Protein AF-A0A836RID8-F1 (afdb_monomer)

Mean predicted aligned error: 11.5 Å

Foldseek 3Di:
DCVVVVVVVVVVVVVVVVVVVVPPDDPPDDDDDDDDDFPDDPDFACDPPCVVDDGTDPDDPDTD

Secondary structure (DSSP, 8-state):
--HHHHHHHHHHHHHHHHHHHTT------------------SS--PPTT-TT--S-----SS--

Structure (mmCIF, N/CA/C/O backbone):
data_AF-A0A836RID8-F1
#
_entry.id   AF-A0A836RID8-F1
#
loop_
_atom_site.group_PDB
_atom_site.id
_atom_site.type_symbol
_atom_site.label_atom_id
_atom_site.label_alt_id
_atom_site.label_comp_id
_atom_site.label_asym_id
_atom_site.label_entity_id
_atom_site.label_seq_id
_atom_site.pdbx_PDB_ins_code
_atom_site.Cartn_x
_atom_site.Cartn_y
_atom_site.Cartn_z
_atom_site.occupancy
_atom_site.B_iso_or_equiv
_atom_site.auth_seq_id
_atom_site.auth_comp_id
_atom_site.auth_asym_id
_atom_site.auth_atom_id
_atom_site.pdbx_PDB_model_num
ATOM 1 N N . MET A 1 1 ? 47.823 0.379 -60.531 1.00 48.16 1 MET A N 1
ATOM 2 C CA . MET A 1 1 ? 47.458 1.463 -59.585 1.00 48.16 1 MET A CA 1
ATOM 3 C C . MET A 1 1 ? 45.936 1.618 -59.352 1.00 48.16 1 MET A C 1
ATOM 5 O O . MET A 1 1 ? 45.526 2.629 -58.804 1.00 48.16 1 MET A O 1
ATOM 9 N N . LEU A 1 2 ? 45.083 0.630 -59.698 1.00 52.84 2 LEU A N 1
ATOM 10 C CA . LEU A 1 2 ? 43.634 0.639 -59.380 1.00 52.84 2 LEU A CA 1
ATOM 11 C C . LEU A 1 2 ? 43.253 -0.210 -58.142 1.00 52.84 2 LEU A C 1
ATOM 13 O O . LEU A 1 2 ? 42.153 -0.057 -57.618 1.00 52.84 2 LEU A O 1
ATOM 17 N N . SER A 1 3 ? 44.155 -1.065 -57.638 1.00 54.91 3 SER A N 1
ATOM 18 C CA . SER A 1 3 ? 43.868 -2.001 -56.530 1.00 54.91 3 SER A CA 1
ATOM 19 C C . SER A 1 3 ? 43.735 -1.316 -55.155 1.00 54.91 3 SER A C 1
ATOM 21 O O . SER A 1 3 ? 42.893 -1.704 -54.348 1.00 54.91 3 SER A O 1
ATOM 23 N N . LEU A 1 4 ? 44.463 -0.215 -54.904 1.00 57.12 4 LEU A N 1
ATOM 24 C CA . LEU A 1 4 ? 44.371 0.515 -53.626 1.00 57.12 4 LEU A CA 1
ATOM 25 C C . LEU A 1 4 ? 43.008 1.207 -53.422 1.00 57.12 4 LEU A C 1
ATOM 27 O O . LEU A 1 4 ? 42.541 1.322 -52.289 1.00 57.12 4 LEU A O 1
ATOM 31 N N . ARG A 1 5 ? 42.335 1.624 -54.507 1.00 59.75 5 ARG A N 1
ATOM 32 C CA . ARG A 1 5 ? 41.021 2.297 -54.444 1.00 59.75 5 ARG A CA 1
ATOM 33 C C . ARG A 1 5 ? 39.890 1.340 -54.041 1.00 59.75 5 ARG A C 1
ATOM 35 O O . ARG A 1 5 ? 38.977 1.742 -53.325 1.00 59.75 5 ARG A O 1
ATOM 42 N N . GLY A 1 6 ? 39.963 0.072 -54.457 1.00 60.94 6 GLY A N 1
ATOM 43 C CA . GLY A 1 6 ? 38.980 -0.960 -54.103 1.00 60.94 6 GLY A CA 1
ATOM 44 C C . GLY A 1 6 ? 39.122 -1.462 -52.664 1.00 60.94 6 GLY A C 1
ATOM 45 O O . GLY A 1 6 ? 38.114 -1.659 -51.982 1.00 60.94 6 GLY A O 1
ATOM 46 N N . SER A 1 7 ? 4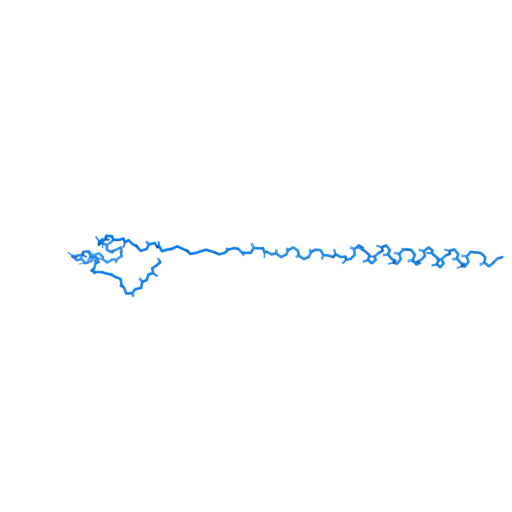0.360 -1.608 -52.183 1.00 68.06 7 SER A N 1
ATOM 47 C CA . SER A 1 7 ? 40.647 -2.029 -50.806 1.00 68.06 7 SER A CA 1
ATOM 48 C C . SER A 1 7 ? 40.250 -0.966 -49.783 1.00 68.06 7 SER A C 1
ATOM 50 O O . SER A 1 7 ? 39.623 -1.299 -48.782 1.00 68.06 7 SER A O 1
ATOM 52 N N . CYS A 1 8 ? 40.497 0.316 -50.070 1.00 68.75 8 CYS A N 1
ATOM 53 C CA . CYS A 1 8 ? 40.102 1.412 -49.182 1.00 68.75 8 CYS A CA 1
ATOM 54 C C . CYS A 1 8 ? 38.570 1.515 -49.040 1.00 68.75 8 CYS A C 1
ATOM 56 O O . CYS A 1 8 ? 38.055 1.619 -47.930 1.00 68.75 8 CYS A O 1
ATOM 58 N N . ARG A 1 9 ? 37.816 1.351 -50.141 1.00 80.44 9 ARG A N 1
ATOM 59 C CA . ARG A 1 9 ? 36.340 1.340 -50.114 1.00 80.44 9 ARG A CA 1
ATOM 60 C C . ARG A 1 9 ? 35.774 0.193 -49.276 1.00 80.44 9 ARG A C 1
ATOM 62 O O . ARG A 1 9 ? 34.803 0.388 -48.556 1.00 80.44 9 ARG A O 1
ATOM 69 N N . ARG A 1 10 ? 36.366 -1.002 -49.363 1.00 79.38 10 ARG A N 1
ATOM 70 C CA . ARG A 1 10 ? 35.930 -2.172 -48.581 1.00 79.38 10 ARG A CA 1
ATOM 71 C C . ARG A 1 10 ? 36.217 -1.997 -47.094 1.00 79.38 10 ARG A C 1
ATOM 73 O O . ARG A 1 10 ? 35.347 -2.289 -46.287 1.00 79.38 10 ARG A O 1
ATOM 80 N N . VAL A 1 11 ? 37.387 -1.466 -46.747 1.00 84.75 11 VAL A N 1
ATOM 81 C CA . VAL A 1 11 ? 37.751 -1.163 -45.356 1.00 84.75 11 VAL A CA 1
ATOM 82 C C . VAL A 1 11 ? 36.802 -0.121 -44.769 1.00 84.75 11 VAL A C 1
ATOM 84 O O . VAL A 1 11 ? 36.266 -0.343 -43.692 1.00 84.75 11 VAL A O 1
ATOM 87 N N . ILE A 1 12 ? 36.508 0.956 -45.503 1.00 86.44 12 ILE A N 1
ATOM 88 C CA . ILE A 1 12 ? 35.557 1.987 -45.064 1.00 86.44 12 ILE A CA 1
ATOM 89 C C . ILE A 1 12 ? 34.156 1.398 -44.855 1.00 86.44 12 ILE A C 1
ATOM 91 O O . ILE A 1 12 ? 33.533 1.669 -43.836 1.00 86.44 12 ILE A O 1
ATOM 95 N N . LEU A 1 13 ? 33.670 0.558 -45.775 1.00 87.06 13 LEU A N 1
ATOM 96 C CA . LEU A 1 13 ? 32.360 -0.086 -45.632 1.00 87.06 13 LEU A CA 1
ATOM 97 C C . LEU A 1 13 ? 32.304 -1.028 -44.424 1.00 87.06 13 LEU A C 1
ATOM 99 O O . LEU A 1 13 ? 31.325 -1.006 -43.686 1.00 87.06 13 LEU A O 1
ATOM 103 N N . VAL A 1 14 ? 33.356 -1.813 -44.187 1.00 87.69 14 VAL A N 1
ATOM 104 C CA . VAL A 1 14 ? 33.445 -2.689 -43.009 1.00 87.69 14 VAL A CA 1
ATOM 105 C C . VAL A 1 14 ? 33.468 -1.863 -41.722 1.00 87.69 14 VAL A C 1
ATOM 107 O O . VAL A 1 14 ? 32.727 -2.170 -40.792 1.00 87.69 14 VAL A O 1
ATOM 110 N N . TRP A 1 15 ? 34.238 -0.775 -41.682 1.00 84.25 15 TRP A N 1
ATOM 111 C CA . TRP A 1 15 ? 34.272 0.136 -40.537 1.00 84.25 15 TRP A CA 1
ATOM 112 C C . TRP A 1 15 ? 32.926 0.818 -40.276 1.00 84.25 15 TRP A C 1
ATOM 114 O O . TRP A 1 15 ? 32.517 0.928 -39.123 1.00 84.25 15 TRP A O 1
ATOM 124 N N . LEU A 1 16 ? 32.209 1.219 -41.329 1.00 85.12 16 LEU A N 1
ATOM 125 C CA . LEU A 1 16 ? 30.876 1.811 -41.208 1.00 85.12 16 LEU A CA 1
ATOM 126 C C . LEU A 1 16 ? 29.855 0.822 -40.636 1.00 85.12 16 LEU A C 1
ATOM 128 O O . LEU A 1 16 ? 29.060 1.205 -39.779 1.00 85.12 16 LEU A O 1
ATOM 132 N N . VAL A 1 17 ? 29.897 -0.443 -41.063 1.00 86.25 17 VAL A N 1
ATOM 133 C CA . VAL A 1 17 ? 29.005 -1.499 -40.555 1.00 86.25 17 VAL A CA 1
ATOM 134 C C . VAL A 1 17 ? 29.318 -1.832 -39.093 1.00 86.25 17 VAL A C 1
ATOM 136 O O . VAL A 1 17 ? 28.412 -1.910 -38.269 1.00 86.25 17 VAL A 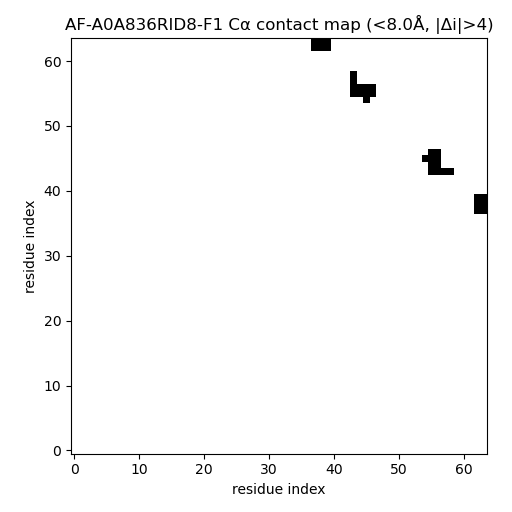O 1
ATOM 139 N N . VA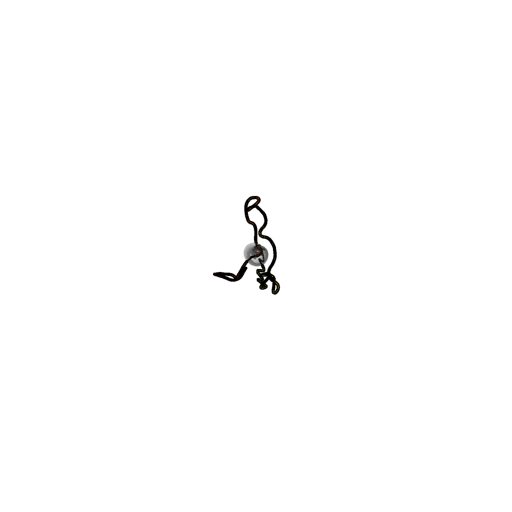L A 1 18 ? 30.597 -1.965 -38.732 1.00 84.69 18 VAL A N 1
ATOM 140 C CA . VAL A 1 18 ? 31.006 -2.241 -37.343 1.00 84.69 18 VAL A CA 1
ATOM 141 C C . VAL A 1 18 ? 30.607 -1.095 -36.406 1.00 84.69 18 VAL A C 1
ATOM 143 O O . VAL A 1 18 ? 30.096 -1.345 -35.316 1.00 84.69 18 VAL A O 1
ATOM 146 N N . ALA A 1 19 ? 30.760 0.159 -36.842 1.00 82.00 19 ALA A N 1
ATOM 147 C CA . ALA A 1 19 ? 30.360 1.326 -36.058 1.00 82.00 19 ALA A CA 1
ATOM 148 C C . ALA A 1 19 ? 28.838 1.411 -35.832 1.00 82.00 19 ALA A C 1
ATOM 150 O O . ALA A 1 19 ? 28.404 1.866 -34.775 1.00 82.00 19 ALA A O 1
ATOM 151 N N . SER A 1 20 ? 28.018 0.948 -36.783 1.00 76.00 20 SER A N 1
ATOM 152 C CA . SER A 1 20 ? 26.554 0.977 -36.642 1.00 76.00 20 SER A CA 1
ATOM 153 C C . SER A 1 20 ? 26.020 -0.096 -35.686 1.00 76.00 20 SER A C 1
ATOM 155 O O . SER A 1 20 ? 25.038 0.159 -34.991 1.00 76.00 20 SER A O 1
ATOM 157 N N . LEU A 1 21 ? 26.684 -1.252 -35.563 1.00 70.81 21 LEU A N 1
ATOM 158 C CA . LEU A 1 21 ? 26.310 -2.277 -34.576 1.00 70.81 21 LEU A CA 1
ATOM 159 C C . LEU A 1 21 ? 26.618 -1.858 -33.126 1.00 70.81 21 LEU A C 1
ATOM 161 O O . L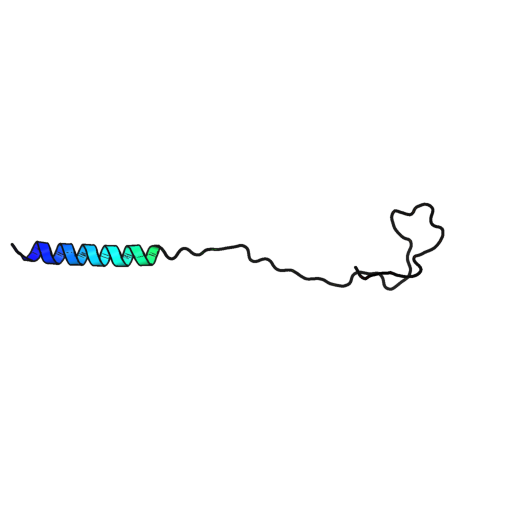EU A 1 21 ? 25.926 -2.290 -32.207 1.00 70.81 21 LEU A O 1
ATOM 165 N N . ALA A 1 22 ? 27.614 -0.995 -32.909 1.00 68.31 22 ALA A N 1
ATOM 166 C CA . ALA A 1 22 ? 27.971 -0.494 -31.578 1.00 68.31 22 ALA A CA 1
ATOM 167 C C . ALA A 1 22 ? 26.980 0.552 -31.023 1.00 68.31 22 ALA A C 1
ATOM 169 O O . ALA A 1 22 ? 27.001 0.848 -29.831 1.00 68.31 22 ALA A O 1
ATOM 170 N N . ALA A 1 23 ? 26.104 1.105 -31.870 1.00 64.44 23 ALA A N 1
ATOM 171 C CA . ALA A 1 23 ? 25.161 2.161 -31.503 1.00 64.44 23 ALA A CA 1
ATOM 172 C C . ALA A 1 23 ? 23.829 1.646 -30.921 1.00 64.44 23 ALA A C 1
ATOM 174 O O . ALA A 1 23 ? 22.933 2.447 -30.647 1.00 64.44 23 ALA A O 1
ATOM 175 N N . VAL A 1 24 ? 23.671 0.332 -30.711 1.00 67.31 24 VAL A N 1
ATOM 176 C CA . VAL A 1 24 ? 22.474 -0.238 -30.070 1.00 67.31 24 VAL A CA 1
ATOM 177 C C . VAL A 1 24 ? 22.534 0.027 -28.561 1.00 67.31 24 VAL A C 1
ATOM 179 O O . VAL A 1 24 ? 22.887 -0.832 -27.756 1.00 67.31 24 VAL A O 1
ATOM 182 N N . GLY A 1 25 ? 22.231 1.266 -28.174 1.00 68.12 25 GLY A N 1
ATOM 183 C CA . GLY A 1 25 ? 22.155 1.687 -26.782 1.00 68.12 25 GLY A CA 1
ATOM 184 C C . GLY A 1 25 ? 21.026 0.962 -26.050 1.00 68.12 25 GLY A C 1
ATOM 185 O O . GLY A 1 25 ? 19.862 1.038 -26.442 1.00 68.12 25 GLY A O 1
ATOM 186 N N . HIS A 1 26 ? 21.358 0.274 -24.959 1.00 70.00 26 HIS A N 1
ATOM 187 C CA . HIS A 1 26 ? 20.360 -0.250 -24.035 1.00 70.00 26 HIS A CA 1
ATOM 188 C C . HIS A 1 26 ? 19.806 0.913 -23.207 1.00 70.00 26 HIS A C 1
ATOM 190 O O . HIS A 1 26 ? 20.472 1.419 -22.304 1.00 70.00 26 HIS A O 1
ATOM 196 N N . ALA A 1 27 ? 18.576 1.337 -23.496 1.00 70.00 27 ALA A N 1
ATOM 197 C CA . ALA A 1 27 ? 17.826 2.211 -22.603 1.00 70.00 27 ALA A CA 1
ATOM 198 C C . ALA A 1 27 ? 17.419 1.404 -21.359 1.00 70.00 27 ALA A C 1
ATOM 200 O O . ALA A 1 27 ? 16.315 0.862 -21.275 1.00 70.00 27 ALA A O 1
ATOM 201 N N . ALA A 1 28 ? 18.337 1.277 -20.400 1.00 77.69 28 ALA A N 1
ATOM 202 C CA . ALA A 1 28 ? 18.068 0.689 -19.094 1.00 77.69 28 ALA A CA 1
ATOM 203 C C . ALA A 1 28 ? 17.245 1.680 -18.255 1.00 77.69 28 ALA A C 1
ATOM 205 O O . ALA A 1 28 ? 17.750 2.359 -17.366 1.00 77.69 28 ALA A O 1
ATOM 206 N N . GLY A 1 29 ? 15.965 1.812 -18.604 1.00 85.38 29 GLY A N 1
ATOM 207 C CA . GLY A 1 29 ? 14.995 2.547 -17.804 1.00 85.38 29 GLY A CA 1
ATOM 208 C C . GLY A 1 29 ? 14.691 1.824 -16.493 1.00 85.38 29 GLY A C 1
ATOM 209 O O . GLY A 1 29 ? 14.880 0.610 -16.368 1.00 85.38 29 GLY A O 1
ATOM 210 N N . TRP A 1 30 ? 14.174 2.568 -15.518 1.00 88.56 30 TRP A N 1
ATOM 211 C CA . TRP A 1 30 ? 13.729 1.999 -14.251 1.00 88.56 30 TRP A CA 1
ATOM 212 C C . TRP A 1 30 ? 12.594 0.997 -14.472 1.00 88.56 30 TRP A C 1
ATOM 214 O O . TRP A 1 30 ? 11.623 1.269 -15.180 1.00 88.56 30 TRP A O 1
ATOM 224 N N . LYS A 1 31 ? 12.706 -0.167 -13.832 1.00 88.62 31 LYS A N 1
ATOM 225 C CA . LYS A 1 31 ? 11.612 -1.133 -13.717 1.00 88.62 31 LYS A CA 1
ATOM 226 C C . LYS A 1 31 ? 10.902 -0.870 -12.391 1.00 88.62 31 LYS A C 1
ATOM 228 O O . LYS A 1 31 ? 11.431 -1.208 -11.339 1.00 88.62 31 LYS A O 1
ATOM 233 N N . ALA A 1 32 ? 9.732 -0.237 -12.440 1.00 92.81 32 ALA A N 1
ATOM 234 C CA . ALA A 1 32 ? 8.903 -0.014 -11.259 1.00 92.81 32 ALA A CA 1
ATOM 235 C C . ALA A 1 32 ? 7.908 -1.171 -11.083 1.00 92.81 32 ALA A C 1
ATOM 237 O O . ALA A 1 32 ? 7.218 -1.544 -12.031 1.00 92.81 32 ALA A O 1
ATOM 238 N N . GLY A 1 33 ? 7.837 -1.724 -9.872 1.00 94.94 33 GLY A N 1
ATOM 239 C CA . GLY A 1 33 ? 6.814 -2.683 -9.461 1.00 94.94 33 GLY A CA 1
ATOM 240 C C . GLY A 1 33 ? 5.915 -2.062 -8.397 1.00 94.94 33 GLY A C 1
ATOM 241 O O . GLY A 1 33 ? 6.406 -1.369 -7.508 1.00 94.94 33 GLY A O 1
ATOM 242 N N . VAL A 1 34 ? 4.609 -2.304 -8.488 1.00 96.50 34 VAL A N 1
ATOM 243 C CA . VAL A 1 34 ? 3.618 -1.835 -7.511 1.00 96.50 34 VAL A CA 1
ATOM 244 C C . VAL A 1 34 ? 2.769 -3.006 -7.035 1.00 96.50 34 VAL A C 1
ATOM 246 O O . VAL A 1 34 ? 2.440 -3.900 -7.812 1.00 96.50 34 VAL A O 1
ATOM 249 N N . ALA A 1 35 ? 2.412 -2.992 -5.756 1.00 96.62 35 ALA A N 1
ATOM 250 C CA . ALA A 1 35 ? 1.497 -3.948 -5.153 1.00 96.62 35 ALA A CA 1
ATOM 251 C C . ALA A 1 35 ? 0.664 -3.244 -4.076 1.00 96.62 35 ALA A C 1
ATOM 253 O O . ALA A 1 35 ? 1.113 -2.266 -3.476 1.00 96.62 35 ALA A O 1
ATOM 254 N N . LYS A 1 36 ? -0.545 -3.754 -3.832 1.00 96.56 36 LYS A N 1
ATOM 255 C CA . LYS A 1 36 ? -1.433 -3.315 -2.753 1.00 96.56 36 LYS A CA 1
ATOM 256 C C . LYS A 1 36 ? -1.941 -4.543 -2.004 1.00 96.56 36 LYS A C 1
ATOM 258 O O . LYS A 1 36 ? -2.219 -5.570 -2.616 1.00 96.56 36 LYS A O 1
ATOM 263 N N . VAL A 1 37 ? -2.104 -4.401 -0.694 1.00 97.44 37 VAL A N 1
ATOM 264 C CA . VAL A 1 37 ? -2.826 -5.345 0.160 1.00 97.44 37 VAL A CA 1
ATOM 265 C C . VAL A 1 37 ? -3.749 -4.555 1.083 1.00 97.44 37 VAL A C 1
ATOM 267 O O . VAL A 1 37 ? -3.442 -3.413 1.417 1.00 97.44 37 VAL A O 1
ATOM 270 N N . LEU A 1 38 ? -4.884 -5.149 1.445 1.00 97.06 38 LEU A N 1
A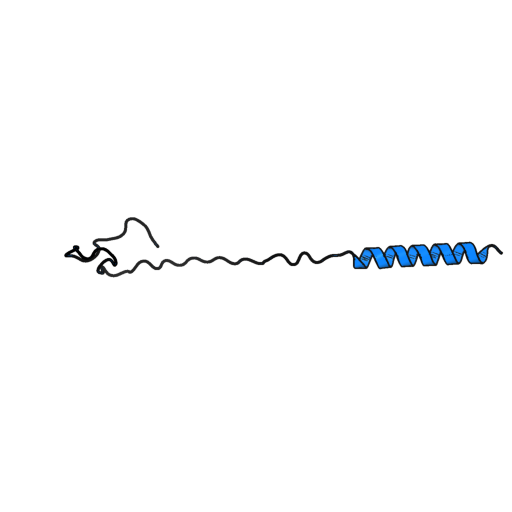TOM 271 C CA . LEU A 1 38 ? -5.812 -4.581 2.417 1.00 97.06 38 LEU A CA 1
ATOM 272 C C . LEU A 1 38 ? -5.187 -4.684 3.809 1.00 97.06 38 LEU A C 1
ATOM 274 O O . LEU A 1 38 ? -4.832 -5.778 4.248 1.00 97.06 38 LEU A O 1
ATOM 278 N N . ILE A 1 39 ? -5.052 -3.551 4.491 1.00 96.38 39 ILE A N 1
ATOM 279 C CA . ILE A 1 39 ? -4.442 -3.456 5.826 1.00 96.38 39 ILE A CA 1
ATOM 280 C C . ILE A 1 39 ? -5.429 -2.985 6.893 1.00 96.38 39 ILE A C 1
ATOM 282 O O . ILE A 1 39 ? -5.045 -2.773 8.043 1.00 96.38 39 ILE A O 1
ATOM 286 N N . THR A 1 40 ? -6.695 -2.785 6.525 1.00 96.50 40 THR A N 1
ATOM 287 C CA . THR A 1 40 ? -7.706 -2.338 7.482 1.00 96.50 40 THR A CA 1
ATOM 288 C C . THR A 1 40 ? -7.897 -3.383 8.589 1.00 96.50 40 THR A C 1
ATOM 290 O O . THR A 1 40 ? -8.163 -4.543 8.265 1.00 96.50 40 THR A O 1
ATOM 293 N N . PRO A 1 41 ? -7.795 -3.001 9.880 1.00 94.88 41 PRO A N 1
ATOM 294 C CA . PRO A 1 41 ? -8.008 -3.922 10.992 1.00 94.88 41 PRO A CA 1
ATOM 295 C C . PRO A 1 41 ? -9.384 -4.594 10.934 1.00 94.88 41 PRO A C 1
ATOM 297 O O . PRO A 1 41 ? -10.376 -3.960 10.573 1.00 94.88 41 PRO A O 1
ATOM 300 N N . THR A 1 42 ? -9.439 -5.876 11.300 1.00 94.56 42 THR A N 1
ATOM 301 C CA . THR A 1 42 ? -10.691 -6.649 11.353 1.00 94.56 42 THR A CA 1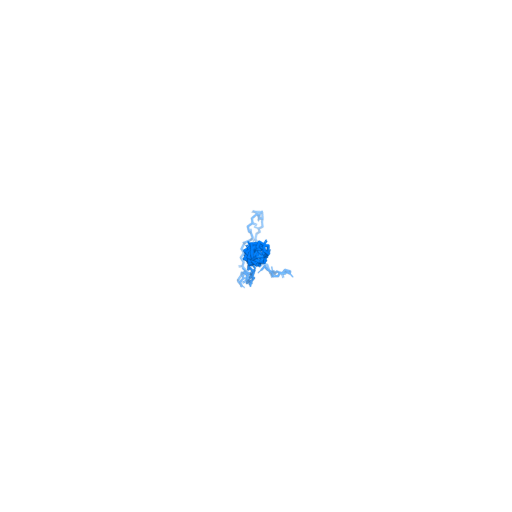
ATOM 302 C C . THR A 1 42 ? -11.481 -6.382 12.625 1.00 94.56 42 THR A C 1
ATOM 304 O O . THR A 1 42 ? -12.706 -6.415 12.602 1.00 94.56 42 THR A O 1
ATOM 307 N N . GLU A 1 43 ? -10.780 -6.091 13.718 1.00 95.12 43 GLU A N 1
ATOM 308 C CA . GLU A 1 43 ? -11.375 -5.785 15.013 1.00 95.12 43 GLU A CA 1
ATOM 309 C C . GLU A 1 43 ? -11.496 -4.275 15.219 1.00 95.12 43 GLU A C 1
ATOM 311 O O . GLU A 1 43 ? -10.617 -3.492 14.839 1.00 95.12 43 GLU A O 1
ATOM 316 N N . SER A 1 44 ? -12.570 -3.858 15.886 1.00 95.06 44 SER A N 1
ATOM 317 C CA . SER A 1 44 ? -12.758 -2.470 16.302 1.00 95.06 44 SER A CA 1
ATOM 318 C C . SER A 1 44 ? -11.670 -2.041 17.287 1.00 95.06 44 SER A C 1
ATOM 320 O O . SER A 1 44 ? -11.524 -2.607 18.368 1.00 95.06 44 SER A O 1
ATOM 322 N N . MET A 1 45 ? -10.938 -0.978 16.948 1.00 94.88 45 MET A N 1
ATOM 323 C CA . MET A 1 45 ? -9.863 -0.429 17.782 1.00 94.88 45 MET A CA 1
ATOM 324 C C . MET A 1 45 ? -9.965 1.090 17.956 1.00 94.88 45 MET A C 1
ATOM 326 O O . MET A 1 45 ? -10.694 1.778 17.235 1.00 94.88 45 MET A O 1
ATOM 330 N N . TRP A 1 46 ? -9.244 1.628 18.941 1.00 95.31 46 TRP A N 1
ATOM 331 C CA . TRP A 1 46 ? -9.135 3.070 19.166 1.00 95.31 46 TRP A CA 1
ATOM 332 C C . TRP A 1 46 ? -8.417 3.750 18.000 1.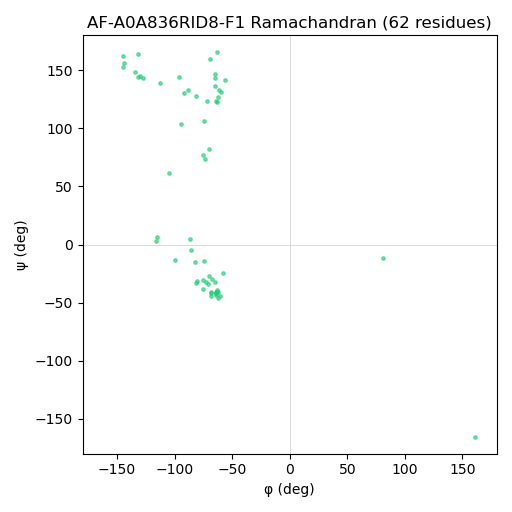00 95.31 46 TRP A C 1
ATOM 334 O O . TRP A 1 46 ? -7.392 3.270 17.522 1.00 95.31 46 TRP A O 1
ATOM 344 N N . MET A 1 47 ? -8.947 4.888 17.554 1.00 93.75 47 MET A N 1
ATOM 345 C CA . MET A 1 47 ? -8.340 5.649 16.463 1.00 93.75 47 MET A CA 1
ATOM 346 C C . MET A 1 47 ? -7.189 6.505 16.988 1.00 93.75 47 MET A C 1
ATOM 348 O O . MET A 1 47 ? -7.367 7.288 17.925 1.00 93.75 47 MET A O 1
ATOM 352 N N . SER A 1 48 ? -6.019 6.392 16.359 1.00 92.62 48 SER A N 1
ATOM 353 C CA . SER A 1 48 ? -4.893 7.282 16.634 1.00 92.62 48 SER A CA 1
ATOM 354 C C . SER A 1 48 ? -5.232 8.723 16.227 1.00 92.62 48 SER A C 1
ATOM 356 O O . SER A 1 48 ? -5.997 8.961 15.296 1.00 92.62 48 SER A O 1
ATOM 358 N N . GLY A 1 49 ? -4.705 9.705 16.962 1.00 95.25 49 GLY A N 1
ATOM 359 C CA . GLY A 1 49 ? -4.934 11.132 16.689 1.00 95.25 49 GLY A CA 1
ATOM 360 C C . GLY A 1 49 ? -6.256 11.711 17.217 1.00 95.25 49 GLY A C 1
ATOM 361 O O . GLY A 1 49 ? -6.381 12.928 17.307 1.00 95.25 49 GLY A O 1
ATOM 362 N N . TYR A 1 50 ? -7.208 10.882 17.659 1.00 93.50 50 TYR A N 1
ATOM 363 C CA . TYR A 1 50 ? -8.498 11.325 18.209 1.00 93.50 50 TYR A CA 1
ATOM 364 C C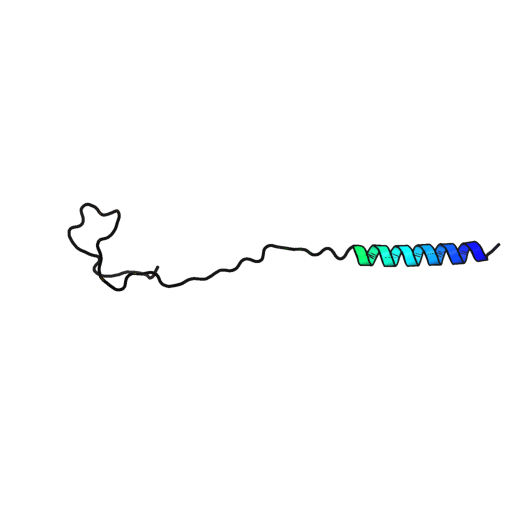 . TYR A 1 50 ? -8.548 11.193 19.741 1.00 93.50 50 TYR A C 1
ATOM 366 O O . TYR A 1 50 ? -9.370 10.464 20.291 1.00 93.50 50 TYR A O 1
ATOM 374 N N . ALA A 1 51 ? -7.665 11.913 20.443 1.00 89.81 51 ALA A N 1
ATOM 375 C CA . ALA A 1 51 ? -7.452 11.791 21.896 1.00 89.81 51 ALA A CA 1
ATOM 376 C C . ALA A 1 51 ? -8.702 12.031 22.771 1.00 89.81 51 ALA A C 1
ATOM 378 O O . ALA A 1 51 ? -8.784 11.545 23.898 1.00 89.81 51 ALA A O 1
ATOM 379 N N . SER A 1 52 ? -9.683 12.783 22.272 1.00 94.88 52 SER A N 1
ATOM 380 C CA . SER A 1 52 ? -10.938 13.047 22.981 1.00 94.88 52 SER A CA 1
ATOM 381 C C . SER A 1 52 ? -11.974 11.931 22.833 1.00 94.88 52 SER A C 1
ATOM 383 O O . SER A 1 52 ? -12.944 11.904 23.596 1.00 94.88 52 SER A O 1
ATOM 385 N N . ARG A 1 53 ? -11.794 11.010 21.877 1.00 94.62 53 ARG A N 1
ATOM 386 C CA . ARG A 1 53 ? -12.765 9.953 21.596 1.00 94.62 53 ARG A CA 1
ATOM 387 C C . ARG A 1 53 ? -12.875 9.007 22.788 1.00 94.62 53 ARG A C 1
ATOM 389 O O . ARG A 1 53 ? -11.892 8.733 23.470 1.00 94.62 53 ARG A O 1
ATOM 396 N N . LYS A 1 54 ? -14.092 8.522 23.046 1.00 96.06 54 LYS A N 1
ATOM 397 C CA . LYS A 1 54 ? -14.423 7.662 24.197 1.00 96.06 54 LYS A CA 1
ATOM 398 C C . LYS A 1 54 ? -14.867 6.251 23.802 1.00 96.06 54 LYS A C 1
ATOM 400 O O . LYS A 1 54 ? -15.243 5.478 24.675 1.00 96.06 54 LYS A O 1
ATOM 405 N N . SER A 1 55 ? -14.788 5.909 22.518 1.00 96.06 55 SER A N 1
ATOM 406 C CA . SER A 1 55 ? -15.104 4.579 21.995 1.00 96.06 55 SER A CA 1
ATOM 407 C C . SER A 1 55 ? -14.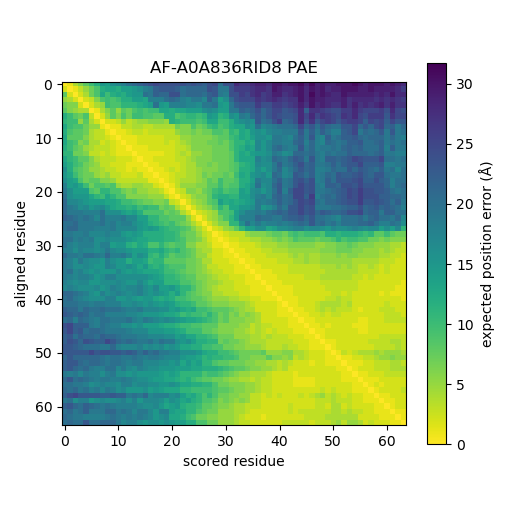183 4.165 20.830 1.00 96.06 55 SER A C 1
ATOM 409 O O . SER A 1 55 ? -13.636 5.035 20.137 1.00 96.06 55 SER A O 1
ATOM 411 N N . PRO A 1 56 ? -14.013 2.848 20.587 1.00 96.12 56 PRO A N 1
ATOM 412 C CA . PRO A 1 56 ? -13.368 2.298 19.388 1.00 96.12 56 PRO A CA 1
ATOM 413 C C . PRO A 1 56 ? -14.110 2.625 18.084 1.00 96.12 56 PRO A C 1
ATOM 415 O O . PRO A 1 56 ? -15.254 3.071 18.095 1.00 96.12 56 PRO A O 1
ATOM 418 N N . ALA A 1 57 ? -13.465 2.425 16.930 1.00 95.25 57 ALA A N 1
ATOM 419 C CA . ALA A 1 57 ? -14.088 2.582 15.611 1.00 95.25 57 ALA A CA 1
ATOM 420 C C . ALA A 1 57 ? -15.288 1.639 15.428 1.00 95.25 57 ALA A C 1
ATOM 422 O O . ALA A 1 57 ? -15.181 0.443 15.680 1.00 95.25 57 ALA A O 1
ATOM 423 N N . GLU A 1 58 ? -16.413 2.186 14.966 1.00 94.81 58 GLU A N 1
ATOM 424 C CA . GLU A 1 58 ? -17.649 1.429 14.697 1.00 94.81 58 GLU A CA 1
ATOM 425 C C . GLU A 1 58 ? -17.665 0.809 13.289 1.00 94.81 58 GLU A C 1
ATOM 427 O O . GLU A 1 58 ? -18.574 0.066 12.936 1.00 94.81 58 GLU A O 1
ATOM 432 N N . GLY A 1 59 ? -16.653 1.105 12.472 1.00 94.00 59 GLY A N 1
ATOM 433 C CA . GLY A 1 59 ? -16.507 0.577 11.125 1.00 94.00 59 GLY A CA 1
ATOM 434 C C . GLY A 1 59 ? -15.549 1.417 10.289 1.00 94.00 59 GLY A C 1
ATOM 435 O O . GLY A 1 59 ? -14.817 2.265 10.806 1.00 94.00 59 GLY A O 1
ATOM 436 N N . LYS A 1 60 ? -15.580 1.185 8.978 1.00 93.38 60 LYS A N 1
ATOM 437 C CA . LYS A 1 60 ? -14.819 1.933 7.973 1.00 93.38 60 LYS A CA 1
ATOM 438 C C . LYS A 1 60 ? -15.753 2.377 6.853 1.00 93.38 60 LYS A C 1
ATOM 440 O O . LYS A 1 60 ? -16.658 1.638 6.480 1.00 93.38 60 LYS A O 1
ATOM 445 N N . LEU A 1 61 ? -15.507 3.559 6.294 1.00 95.94 61 LEU A N 1
ATOM 446 C CA . LEU A 1 61 ? -16.177 3.990 5.063 1.00 95.94 61 LEU A CA 1
ATOM 447 C C . LEU A 1 61 ? -15.511 3.391 3.818 1.00 95.94 61 LEU A C 1
ATOM 449 O O . LEU A 1 61 ? -16.182 3.126 2.828 1.00 95.94 61 LEU A O 1
ATOM 453 N N . THR A 1 62 ? -14.190 3.194 3.865 1.00 95.88 62 THR A N 1
ATOM 454 C CA . THR A 1 62 ? -13.385 2.650 2.763 1.00 95.88 62 THR A CA 1
ATOM 455 C C . THR A 1 62 ? -12.249 1.787 3.303 1.00 95.88 62 THR A C 1
ATOM 457 O O . THR A 1 62 ? -11.907 1.876 4.484 1.00 95.88 62 THR A O 1
ATOM 460 N N . ASP A 1 63 ? -11.682 0.951 2.435 1.00 96.50 63 ASP A N 1
ATOM 461 C CA . ASP A 1 63 ? -10.535 0.107 2.746 1.00 96.50 63 ASP A CA 1
ATOM 462 C C . ASP A 1 63 ? -9.202 0.806 2.497 1.00 96.50 63 ASP A C 1
ATOM 464 O O . ASP A 1 63 ? -8.960 1.370 1.423 1.00 96.50 63 ASP A O 1
ATOM 468 N N . LEU A 1 64 ? -8.321 0.679 3.486 1.00 93.00 64 LEU A N 1
ATOM 469 C CA . LEU A 1 64 ? -6.894 0.948 3.361 1.00 93.00 64 LEU A CA 1
ATOM 470 C C . LEU A 1 64 ? -6.208 -0.249 2.702 1.00 93.00 64 LEU A C 1
ATOM 472 O O . LEU A 1 64 ? -6.311 -1.367 3.261 1.00 93.00 64 LEU A O 1
#

pLDDT: mean 84.84, std 13.36, range [48.16, 97.44]

Sequence (64 aa):
MLSLRGSCRRVILVWLVVASLAAVGHAAGWKAGVAKVLITPTESMWMSGYASRKSPAEGKLTDL

Radius of gyration: 34.73 Å; Cα contacts (8 Å, |Δi|>4): 17; chains: 1; bounding box: 65×20×84 Å

Solvent-accessible surface area (backbone atoms only — not comparable to full-atom values): 4507 Å² total; per-residue (Å²): 138,67,66,66,64,57,52,52,52,51,51,50,52,52,51,54,54,57,56,57,67,72,64,72,72,80,82,82,66,88,85,87,84,87,87,87,72,83,69,60,76,91,65,72,43,74,61,84,94,47,86,84,64,90,66,52,45,93,73,73,98,71,88,74